Protein AF-X1J2A7-F1 (afdb_monomer_lite)

Sequence (89 aa):
METLAAALDRGWTKLKLYFMLGLPSETIDDVRSIVELVARICHLGKILRLQISTSVLIPKPHTPCQWLAQETEEQLLPKFEVLRQGLRR

Radius of gyration: 15.26 Å; chains: 1; bounding box: 31×33×35 Å

InterPro domains:
  IPR058240 Radical SAM superfamily [SSF102114] (2-85)

Secondary structure (DSSP, 8-state):
-HHHHHHHHTT--EEEEEEEES-TT--HHHHHHHHHHHHHHHHH-TT-EEEEEEEE----TTSGGGGSPPPPHHHHHHHHHHHHHHT--

Foldseek 3Di:
DVVLVVCVVVVDQEDEEEEEPQDVPDDLVNLLVVLVVVVVSCVVDPRHHYHYHYYYDDQDPPDPCVPPDGDDPVVCVVSVVSCVVSVDD

Organism: NCBI:txid412755

Structure (mmCIF, N/CA/C/O backbone):
data_AF-X1J2A7-F1
#
_entry.id   AF-X1J2A7-F1
#
loop_
_atom_site.group_PDB
_atom_site.id
_atom_site.type_symbol
_atom_site.label_atom_id
_atom_site.label_alt_id
_atom_site.label_comp_id
_atom_site.label_asym_id
_atom_site.label_entity_id
_atom_site.label_seq_id
_atom_site.pdbx_PDB_ins_code
_atom_site.Cartn_x
_atom_site.Cartn_y
_atom_site.Cartn_z
_atom_site.occupancy
_atom_site.B_iso_or_equiv
_atom_site.auth_seq_id
_atom_site.auth_comp_id
_atom_site.auth_asym_id
_atom_site.auth_atom_id
_atom_site.pdbx_PDB_model_num
ATOM 1 N N . MET A 1 1 ? -15.120 -4.695 4.575 1.00 76.00 1 MET A N 1
ATOM 2 C CA . MET A 1 1 ? -15.661 -3.964 5.748 1.00 76.00 1 MET A CA 1
ATOM 3 C C . MET A 1 1 ? -16.131 -4.894 6.857 1.00 76.00 1 MET A C 1
ATOM 5 O O . MET A 1 1 ? -15.950 -4.548 8.014 1.00 76.00 1 MET A O 1
ATOM 9 N N . GLU A 1 2 ? -16.661 -6.074 6.530 1.00 85.06 2 GLU A N 1
ATOM 10 C CA . GLU A 1 2 ? -17.136 -7.069 7.504 1.00 85.06 2 GLU A CA 1
ATOM 11 C C . GLU A 1 2 ? -16.100 -7.439 8.580 1.00 85.06 2 GLU A C 1
ATOM 13 O O . GLU A 1 2 ? -16.381 -7.342 9.770 1.00 85.06 2 GLU A O 1
ATOM 18 N N . THR A 1 3 ? -14.859 -7.749 8.187 1.00 87.38 3 THR A N 1
ATOM 19 C CA . THR A 1 3 ? -13.781 -8.093 9.134 1.00 87.38 3 THR A CA 1
ATOM 20 C C . THR A 1 3 ? -13.454 -6.956 10.104 1.00 87.38 3 THR A C 1
ATOM 22 O O . THR A 1 3 ? -13.158 -7.201 11.270 1.00 87.38 3 THR A O 1
ATOM 25 N N . LEU A 1 4 ? -13.519 -5.705 9.638 1.00 85.88 4 LEU A N 1
ATOM 26 C CA . LEU A 1 4 ? -13.264 -4.538 10.479 1.00 85.88 4 LEU A CA 1
ATOM 27 C C . LEU A 1 4 ? -14.403 -4.316 11.479 1.00 85.88 4 LEU A C 1
ATOM 29 O O . LEU A 1 4 ? -14.129 -4.054 12.645 1.00 85.88 4 LEU A O 1
ATOM 33 N N . ALA A 1 5 ? -15.657 -4.452 11.042 1.00 84.69 5 ALA A N 1
ATOM 34 C CA . ALA A 1 5 ? -16.813 -4.376 11.933 1.00 84.69 5 ALA A CA 1
ATOM 35 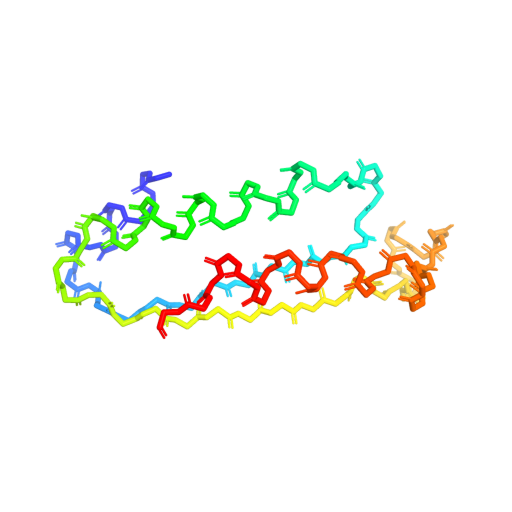C C . ALA A 1 5 ? -16.715 -5.445 13.034 1.00 84.69 5 ALA A C 1
ATOM 37 O O . ALA A 1 5 ? -16.745 -5.119 14.215 1.00 84.69 5 ALA A O 1
ATOM 38 N N . ALA A 1 6 ? -16.420 -6.691 12.655 1.00 88.25 6 ALA A N 1
ATOM 39 C CA . ALA A 1 6 ? -16.241 -7.797 13.592 1.00 88.25 6 ALA A CA 1
ATOM 40 C C . ALA A 1 6 ? -15.089 -7.586 14.599 1.00 88.25 6 ALA A C 1
ATOM 42 O O . ALA A 1 6 ? -15.148 -8.108 15.716 1.00 88.25 6 ALA A O 1
ATOM 43 N N . ALA A 1 7 ? -14.035 -6.864 14.208 1.00 87.56 7 ALA A N 1
ATOM 44 C CA . ALA A 1 7 ? -12.932 -6.472 15.084 1.00 87.56 7 ALA A CA 1
ATOM 45 C C . ALA A 1 7 ? -13.336 -5.356 16.063 1.00 87.56 7 ALA A C 1
ATOM 47 O O . ALA A 1 7 ? -12.990 -5.414 17.245 1.00 87.56 7 ALA A O 1
ATOM 48 N N . LEU A 1 8 ? -14.089 -4.362 15.585 1.00 85.12 8 LEU A N 1
ATOM 49 C CA . LEU A 1 8 ? -14.588 -3.258 16.407 1.00 85.12 8 LEU A CA 1
ATOM 50 C C . LEU A 1 8 ? -15.619 -3.731 17.432 1.00 85.12 8 LEU A C 1
ATOM 52 O O . LEU A 1 8 ? -15.524 -3.341 18.594 1.00 85.12 8 LEU A O 1
ATOM 56 N N . ASP A 1 9 ? -16.514 -4.640 17.045 1.00 86.69 9 ASP A N 1
ATOM 57 C CA . ASP A 1 9 ? -17.482 -5.276 17.950 1.00 86.69 9 ASP A CA 1
ATOM 58 C C . ASP A 1 9 ? -16.789 -6.065 19.071 1.00 86.69 9 ASP A C 1
ATOM 60 O O . ASP A 1 9 ? -17.302 -6.182 20.182 1.00 86.69 9 ASP A O 1
ATOM 64 N N . ARG A 1 10 ? -15.578 -6.572 18.807 1.00 89.50 10 ARG A N 1
ATOM 65 C CA . ARG A 1 10 ? -14.713 -7.242 19.793 1.00 89.50 10 ARG A CA 1
ATOM 66 C C . ARG A 1 10 ? -13.851 -6.271 20.610 1.00 89.50 10 ARG A C 1
ATOM 68 O O . ARG A 1 10 ? -13.007 -6.711 21.388 1.00 89.50 10 ARG A O 1
ATOM 75 N N . GLY A 1 11 ? -14.039 -4.961 20.446 1.00 88.06 11 GLY A N 1
ATOM 76 C CA . GLY A 1 11 ? -13.354 -3.921 21.212 1.00 88.06 11 GLY A CA 1
ATOM 77 C C . GLY A 1 11 ? -11.926 -3.615 20.752 1.00 88.06 11 GLY A C 1
ATOM 78 O O . GLY A 1 11 ? -11.173 -2.974 21.489 1.00 88.06 11 GLY A O 1
ATOM 79 N N . TRP A 1 12 ? -11.508 -4.051 19.559 1.00 89.50 12 TRP A N 1
ATOM 80 C CA . TRP A 1 12 ? -10.183 -3.703 19.042 1.00 89.50 12 TRP A CA 1
ATOM 81 C C . TRP A 1 12 ? -10.143 -2.248 18.578 1.00 89.50 12 TRP A C 1
ATOM 83 O O . TRP A 1 12 ? -10.813 -1.857 17.629 1.00 89.50 12 TRP A O 1
ATOM 93 N N . THR A 1 13 ? -9.305 -1.444 19.229 1.00 87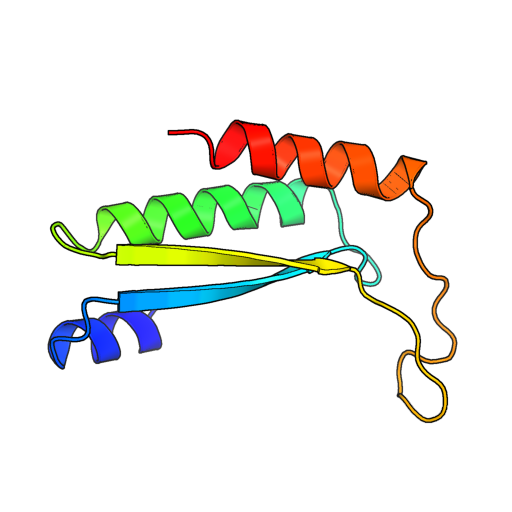.12 13 THR A N 1
ATOM 94 C CA . THR A 1 13 ? -9.184 -0.001 18.960 1.00 87.12 13 THR A CA 1
ATOM 95 C C . THR A 1 13 ? -7.913 0.375 18.206 1.00 87.12 13 THR A C 1
ATOM 97 O O . THR A 1 13 ? -7.799 1.500 17.726 1.00 87.12 13 THR A O 1
ATOM 100 N N . LYS A 1 14 ? -6.941 -0.539 18.089 1.00 90.50 14 LYS A N 1
ATOM 101 C CA . LYS A 1 14 ? -5.682 -0.326 17.363 1.00 90.50 14 LYS A CA 1
ATOM 102 C C . LYS A 1 14 ? -5.682 -1.159 16.090 1.00 90.50 14 LYS A C 1
ATOM 104 O O . LYS A 1 14 ? -5.759 -2.381 16.166 1.00 90.50 14 LYS A O 1
ATOM 109 N N . LEU A 1 15 ? -5.541 -0.503 14.944 1.00 90.50 15 LEU A N 1
ATOM 110 C CA . LEU A 1 15 ? -5.502 -1.159 13.642 1.00 90.50 15 LEU A CA 1
ATOM 111 C C . LEU A 1 15 ? -4.234 -0.757 12.895 1.00 90.50 15 LEU A C 1
ATOM 113 O O . LEU A 1 15 ? -3.897 0.425 12.836 1.00 90.50 15 LEU A O 1
ATOM 117 N N . LYS A 1 16 ? -3.552 -1.739 12.301 1.00 92.94 16 LYS A N 1
ATOM 118 C CA . LYS A 1 16 ? -2.431 -1.498 11.394 1.00 92.94 16 LYS A CA 1
ATOM 119 C C . LYS A 1 16 ? -2.778 -2.012 10.003 1.00 92.94 16 LYS A C 1
ATOM 121 O O . LYS A 1 16 ? -3.048 -3.198 9.842 1.00 92.94 16 LYS A O 1
ATOM 126 N N . LEU A 1 17 ? -2.776 -1.115 9.024 1.00 93.31 17 LEU A N 1
ATOM 127 C CA . LEU A 1 17 ? -3.035 -1.427 7.623 1.00 93.31 17 LEU A CA 1
ATOM 128 C C . LEU A 1 17 ? -1.719 -1.451 6.851 1.00 93.31 17 LEU A C 1
ATOM 130 O O . LEU A 1 17 ? -0.901 -0.540 6.991 1.00 93.31 17 LEU A O 1
ATOM 134 N N . TYR A 1 18 ? -1.538 -2.494 6.044 1.00 95.50 18 TYR A N 1
ATOM 135 C CA . TYR A 1 18 ? -0.393 -2.651 5.158 1.00 95.50 18 TYR A CA 1
ATOM 136 C C . TYR A 1 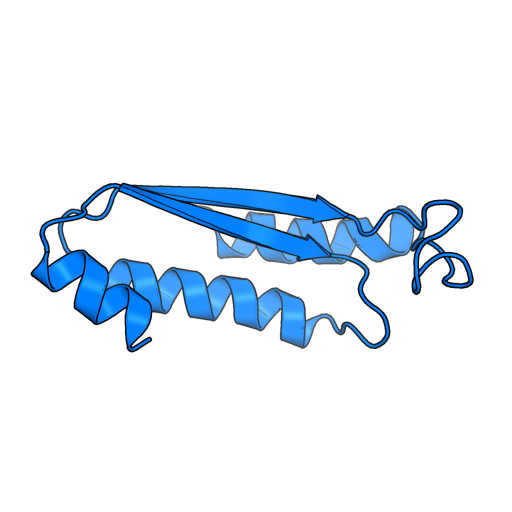18 ? -0.864 -2.552 3.717 1.00 95.50 18 TYR A C 1
ATOM 138 O O . TYR A 1 18 ? -1.738 -3.310 3.299 1.00 95.50 18 TYR A O 1
ATOM 146 N N . PHE A 1 19 ? -0.269 -1.628 2.976 1.00 96.38 19 PHE A N 1
ATOM 147 C CA . PHE A 1 19 ? -0.498 -1.464 1.550 1.00 96.38 19 PHE A CA 1
ATOM 148 C C . PHE A 1 19 ? 0.799 -1.705 0.794 1.00 96.38 19 PHE A C 1
ATOM 150 O O . PHE A 1 19 ? 1.888 -1.394 1.284 1.00 96.38 19 PHE A O 1
ATOM 157 N N . MET A 1 20 ? 0.668 -2.252 -0.406 1.00 95.44 20 MET A N 1
ATOM 158 C CA . MET A 1 20 ? 1.774 -2.432 -1.329 1.00 95.44 20 MET A CA 1
ATOM 159 C C . MET A 1 20 ? 1.528 -1.560 -2.554 1.00 95.44 20 MET A C 1
ATOM 161 O O . MET A 1 20 ? 0.397 -1.512 -3.021 1.00 95.44 20 MET A O 1
ATOM 165 N N . LEU A 1 21 ? 2.569 -0.877 -3.024 1.00 96.56 21 LEU A N 1
ATOM 166 C CA . LEU A 1 21 ? 2.574 -0.090 -4.255 1.00 96.56 21 LEU A CA 1
ATOM 167 C C . LEU A 1 21 ? 3.443 -0.758 -5.320 1.00 96.56 21 LEU A C 1
ATOM 169 O O . LEU A 1 21 ? 4.360 -1.517 -4.996 1.00 96.56 21 LEU A O 1
ATOM 173 N N . GLY A 1 22 ? 3.190 -0.428 -6.581 1.00 94.56 22 GLY A N 1
ATOM 174 C CA . GLY A 1 22 ? 3.916 -0.969 -7.728 1.00 94.56 22 GLY A CA 1
ATOM 175 C C . GLY A 1 22 ? 3.460 -2.374 -8.111 1.00 94.56 22 GLY A C 1
ATOM 176 O O . GLY A 1 22 ? 4.263 -3.183 -8.573 1.00 94.56 22 GLY A O 1
ATOM 177 N N . LEU A 1 23 ? 2.187 -2.698 -7.864 1.00 93.81 23 LEU A N 1
ATOM 178 C CA . LEU A 1 23 ? 1.592 -3.950 -8.326 1.00 93.81 23 LEU A CA 1
ATOM 179 C C . LEU A 1 23 ? 1.364 -3.916 -9.849 1.00 93.81 23 LEU A C 1
ATOM 181 O O . LEU A 1 23 ? 1.125 -2.847 -10.415 1.00 93.81 23 LEU A O 1
ATOM 185 N N . PRO A 1 24 ? 1.377 -5.076 -10.535 1.00 90.62 24 PRO A N 1
ATOM 186 C CA . PRO A 1 24 ? 0.988 -5.144 -11.940 1.00 90.62 24 PRO A CA 1
ATOM 187 C C . PRO A 1 24 ? -0.387 -4.517 -12.150 1.00 90.62 24 PRO A C 1
ATOM 189 O O . PRO A 1 24 ? -1.302 -4.784 -11.373 1.00 90.62 24 PRO A O 1
ATOM 192 N N . SER A 1 25 ? -0.537 -3.723 -13.213 1.00 90.31 25 SER A N 1
ATOM 193 C CA . SER A 1 25 ? -1.767 -2.991 -13.567 1.00 90.31 25 SER A CA 1
ATOM 194 C C . SER A 1 25 ? -2.242 -1.931 -12.565 1.00 90.31 25 SER A C 1
ATOM 196 O O . SER A 1 25 ? -3.294 -1.343 -12.791 1.00 90.31 25 SER A O 1
ATOM 198 N N . GLU A 1 26 ? -1.475 -1.641 -11.508 1.00 95.12 26 GLU A N 1
ATOM 199 C CA . GLU A 1 26 ? -1.825 -0.596 -10.546 1.00 95.12 26 GLU A CA 1
ATOM 200 C C . GLU A 1 26 ? -1.851 0.780 -11.212 1.00 95.12 26 GLU A C 1
ATOM 202 O O . GLU A 1 26 ? -0.875 1.238 -11.814 1.00 95.12 26 GLU A O 1
ATOM 207 N N . THR A 1 27 ? -2.972 1.467 -11.041 1.00 95.56 27 THR A N 1
ATOM 208 C CA . THR A 1 27 ? -3.194 2.822 -11.527 1.00 95.56 27 THR A CA 1
ATOM 209 C C . THR A 1 27 ? -3.151 3.835 -10.387 1.00 95.56 27 THR A C 1
ATOM 211 O O . THR A 1 27 ? -3.220 3.507 -9.202 1.00 95.56 27 THR A O 1
ATOM 214 N N . ILE A 1 28 ? -3.080 5.120 -10.739 1.00 95.75 28 ILE A N 1
ATOM 215 C CA . ILE A 1 28 ? -3.187 6.205 -9.754 1.00 95.75 28 ILE A CA 1
ATOM 216 C C . ILE A 1 28 ? -4.548 6.190 -9.037 1.00 95.75 28 ILE A C 1
ATOM 218 O O . ILE A 1 28 ? -4.622 6.585 -7.873 1.00 95.75 28 ILE A O 1
ATOM 222 N N . ASP A 1 29 ? -5.611 5.712 -9.684 1.00 96.50 29 ASP A N 1
ATOM 223 C CA . ASP A 1 29 ? -6.941 5.633 -9.073 1.00 96.50 29 ASP A CA 1
ATOM 224 C C . ASP A 1 29 ?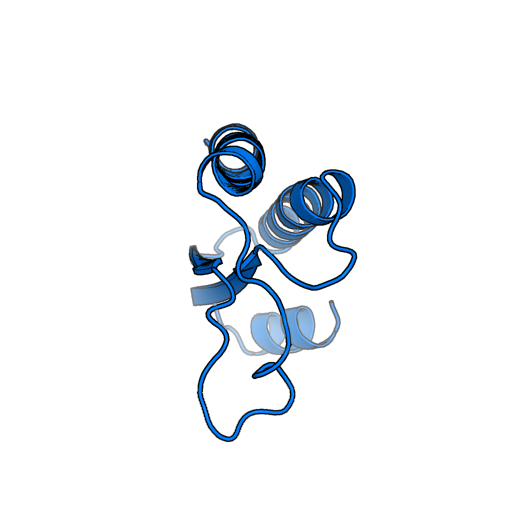 -7.025 4.535 -8.003 1.00 96.50 29 ASP A C 1
ATOM 226 O O . ASP A 1 29 ? -7.693 4.720 -6.981 1.00 96.50 29 ASP A O 1
ATOM 230 N N . ASP A 1 30 ? -6.261 3.451 -8.150 1.00 96.50 30 ASP A N 1
ATOM 231 C CA . ASP A 1 30 ? -6.113 2.439 -7.098 1.00 96.50 30 ASP A CA 1
ATOM 232 C C . ASP A 1 30 ? -5.430 3.037 -5.860 1.00 96.50 30 ASP A C 1
ATOM 234 O O . ASP A 1 30 ? -5.867 2.836 -4.724 1.00 96.50 30 ASP A O 1
ATOM 238 N N . VAL A 1 31 ? -4.406 3.870 -6.070 1.00 96.50 31 VAL A N 1
ATOM 239 C CA . VAL A 1 31 ? -3.709 4.577 -4.984 1.00 96.50 31 VAL A CA 1
ATOM 240 C C . VAL A 1 31 ? -4.628 5.590 -4.293 1.00 96.50 31 VAL A C 1
ATOM 242 O O . VAL A 1 31 ? -4.623 5.696 -3.065 1.00 96.50 31 VAL A O 1
ATOM 245 N N . ARG A 1 32 ? -5.473 6.307 -5.045 1.00 96.81 32 ARG A N 1
ATOM 246 C CA . ARG A 1 32 ? -6.514 7.181 -4.469 1.00 96.81 32 ARG A CA 1
ATOM 247 C C . ARG A 1 32 ? -7.534 6.386 -3.657 1.00 96.81 32 ARG A C 1
ATOM 249 O O . ARG A 1 32 ? -7.907 6.809 -2.564 1.00 96.81 32 ARG A O 1
ATOM 256 N N . SER A 1 33 ? -7.908 5.200 -4.127 1.00 96.50 33 SER A N 1
ATOM 257 C CA . SER A 1 33 ? -8.843 4.313 -3.430 1.00 96.50 33 SER A CA 1
ATOM 258 C C . SER A 1 33 ? -8.320 3.862 -2.058 1.00 96.50 33 SER A C 1
ATOM 260 O O . SER A 1 33 ? -9.113 3.657 -1.137 1.00 96.50 33 SER A O 1
ATOM 262 N N . ILE A 1 34 ? -6.995 3.780 -1.859 1.00 96.00 34 ILE A N 1
ATOM 263 C CA . ILE A 1 34 ? -6.391 3.547 -0.532 1.00 96.00 34 ILE A CA 1
ATOM 264 C C . ILE A 1 34 ? -6.742 4.688 0.434 1.00 96.00 34 ILE A C 1
ATOM 266 O O . ILE A 1 34 ? -7.132 4.437 1.578 1.00 96.00 34 ILE A O 1
ATOM 270 N N . VAL A 1 35 ? -6.631 5.940 -0.017 1.00 95.25 35 VAL A N 1
ATOM 271 C CA . VAL A 1 35 ? -6.964 7.126 0.789 1.00 95.25 35 VAL A CA 1
ATOM 272 C C . VAL A 1 35 ? -8.444 7.116 1.160 1.00 95.25 35 VAL A C 1
ATOM 274 O O . VAL A 1 35 ? -8.796 7.308 2.326 1.00 95.25 35 VAL A O 1
ATOM 277 N N . GLU A 1 36 ? -9.315 6.838 0.191 1.00 95.12 36 GLU A N 1
ATOM 278 C CA . GLU A 1 36 ? -10.760 6.758 0.416 1.00 95.12 36 GLU A CA 1
ATOM 279 C C . GLU A 1 36 ? -11.131 5.645 1.400 1.00 95.12 36 GLU A C 1
ATOM 281 O O . GLU A 1 36 ? -11.958 5.846 2.295 1.00 95.12 36 GLU A O 1
ATOM 286 N N . LEU A 1 37 ? -10.493 4.478 1.278 1.00 94.06 37 LEU A N 1
ATOM 287 C CA . LEU A 1 37 ? -10.675 3.367 2.204 1.00 94.06 37 LEU A CA 1
ATOM 288 C C . LEU A 1 37 ? -10.290 3.777 3.626 1.00 94.06 37 LEU A C 1
ATOM 290 O O . LEU A 1 37 ? -11.063 3.560 4.560 1.00 94.06 37 LEU A O 1
ATOM 294 N N . VAL A 1 38 ? -9.128 4.404 3.799 1.00 92.50 38 VAL A N 1
ATOM 295 C CA . VAL A 1 38 ? -8.678 4.899 5.103 1.00 92.50 38 VAL A CA 1
ATOM 296 C C . VAL A 1 38 ? -9.663 5.919 5.674 1.00 92.50 38 VAL A C 1
ATOM 298 O O . VAL A 1 38 ? -10.038 5.816 6.843 1.00 92.50 38 VAL A O 1
ATOM 301 N N . ALA A 1 39 ? -10.132 6.868 4.864 1.00 91.38 39 ALA A N 1
ATOM 302 C CA . ALA A 1 39 ? -11.107 7.866 5.292 1.00 91.38 39 ALA A CA 1
ATOM 303 C C . ALA A 1 39 ? -12.418 7.218 5.772 1.00 91.38 39 ALA A C 1
ATOM 305 O O . ALA A 1 39 ? -12.943 7.587 6.826 1.00 91.38 39 ALA A O 1
ATOM 306 N N . ARG A 1 40 ? -12.911 6.201 5.052 1.00 90.75 40 ARG A N 1
ATOM 307 C CA . ARG A 1 40 ? -14.087 5.410 5.453 1.00 90.75 40 ARG A CA 1
ATOM 308 C C . ARG A 1 40 ? -13.863 4.680 6.776 1.00 90.75 40 ARG A C 1
ATOM 310 O O . ARG A 1 40 ? -14.744 4.692 7.630 1.00 90.75 40 ARG A O 1
ATOM 317 N N . ILE A 1 41 ? -12.688 4.083 6.977 1.00 89.50 41 ILE A N 1
ATOM 318 C CA . ILE A 1 41 ? -12.325 3.394 8.226 1.00 89.50 41 ILE A CA 1
ATOM 319 C C . ILE A 1 41 ? -12.300 4.372 9.405 1.00 89.50 41 ILE A C 1
ATOM 321 O O . ILE A 1 41 ? -12.871 4.082 10.455 1.00 89.50 41 ILE A O 1
ATOM 325 N N . CYS A 1 42 ? -11.705 5.551 9.222 1.00 86.31 42 CYS A N 1
ATOM 326 C CA . CYS A 1 42 ? -11.683 6.604 10.237 1.00 86.31 42 CYS A CA 1
ATOM 327 C C . CYS A 1 42 ? -13.089 7.098 10.612 1.00 86.31 42 CYS A C 1
ATOM 329 O O . CYS A 1 42 ? -13.306 7.501 11.751 1.00 86.31 42 CYS A O 1
ATOM 331 N N . HIS A 1 43 ? -14.053 7.060 9.686 1.00 85.25 43 HIS A N 1
ATOM 332 C CA . HIS A 1 43 ? -15.435 7.457 9.970 1.00 85.25 43 HIS A CA 1
ATOM 333 C C . HIS A 1 43 ? -16.198 6.434 10.830 1.00 85.25 43 HIS A C 1
ATOM 335 O O . HIS A 1 43 ? -17.125 6.804 11.546 1.00 85.25 43 HIS A O 1
ATOM 341 N N . LEU A 1 44 ? -15.807 5.156 10.798 1.00 80.12 44 LEU A N 1
ATOM 342 C CA . LEU A 1 44 ? -16.520 4.081 11.499 1.00 80.12 44 LEU A CA 1
ATOM 343 C C . LEU A 1 44 ? -16.229 4.005 13.000 1.00 80.12 44 LEU A C 1
ATOM 345 O O . LEU A 1 44 ? -17.056 3.497 13.752 1.00 80.12 44 LEU A O 1
ATOM 349 N N . GLY A 1 45 ? -15.074 4.493 13.456 1.00 69.81 45 GLY A N 1
ATOM 350 C CA . GLY A 1 45 ? -14.675 4.394 14.859 1.00 69.81 45 GLY A CA 1
ATOM 351 C C . GLY A 1 45 ? -14.254 5.735 15.444 1.00 69.81 45 GLY A C 1
ATOM 352 O O . GLY A 1 45 ? -13.194 6.249 15.106 1.00 69.81 45 GLY A O 1
ATOM 353 N N . LYS A 1 46 ? -15.030 6.264 16.404 1.00 65.31 46 LYS A N 1
ATOM 354 C CA . LYS A 1 46 ? -14.705 7.517 17.120 1.00 65.31 46 LYS A CA 1
ATOM 355 C C . LYS A 1 46 ? -13.371 7.466 17.891 1.00 65.31 46 LYS A C 1
ATOM 357 O O . LYS A 1 46 ? -12.798 8.516 18.155 1.00 65.31 46 LYS A O 1
ATOM 362 N N . ILE A 1 47 ? -12.885 6.274 18.262 1.00 68.50 47 ILE A N 1
ATOM 363 C CA . ILE A 1 47 ? -11.652 6.058 19.050 1.00 68.50 47 ILE A CA 1
ATOM 364 C C . ILE A 1 47 ? -10.795 4.957 18.399 1.00 68.50 47 ILE A C 1
ATOM 366 O O . ILE A 1 47 ? -10.433 3.962 19.025 1.00 68.50 47 ILE A O 1
ATOM 370 N N . LEU A 1 48 ? -10.512 5.094 17.103 1.00 82.50 48 LEU A N 1
ATOM 371 C CA . LEU A 1 48 ? -9.716 4.127 16.345 1.00 82.50 48 LEU A CA 1
ATOM 372 C C . LEU A 1 48 ? -8.303 4.686 16.134 1.00 82.50 48 LEU A C 1
ATOM 374 O O . LEU A 1 48 ? -8.112 5.707 15.477 1.00 82.50 48 LEU A O 1
ATOM 378 N N . ARG A 1 49 ? -7.294 4.034 16.717 1.00 87.50 49 ARG A N 1
ATOM 379 C CA . ARG A 1 49 ? -5.884 4.353 16.479 1.00 87.50 49 ARG A CA 1
ATOM 380 C C . ARG A 1 49 ? -5.416 3.587 15.251 1.00 87.50 49 ARG A C 1
ATOM 382 O O . ARG A 1 49 ? -5.129 2.392 15.329 1.00 87.50 49 ARG A O 1
ATOM 389 N N . LEU A 1 50 ? -5.338 4.297 14.135 1.00 89.75 50 LEU A N 1
ATOM 390 C CA . LEU A 1 50 ? -4.932 3.746 12.854 1.00 89.75 50 LEU A CA 1
ATOM 391 C C . LEU A 1 50 ? -3.441 3.994 12.599 1.00 89.75 50 LEU A C 1
ATOM 393 O O . LEU A 1 50 ? -2.968 5.122 12.701 1.00 89.75 50 LEU A O 1
ATOM 397 N N . GLN A 1 51 ? -2.710 2.942 12.240 1.00 92.19 51 GLN A N 1
ATOM 398 C CA . GLN A 1 51 ? -1.366 3.031 11.680 1.00 92.19 51 GLN A CA 1
ATOM 399 C C . GLN A 1 51 ? -1.393 2.504 10.248 1.00 92.19 51 GLN A C 1
ATOM 401 O O . GLN A 1 51 ? -1.883 1.406 9.995 1.00 92.19 51 GLN A O 1
ATOM 406 N N . ILE A 1 52 ? -0.826 3.260 9.317 1.00 93.00 52 ILE A N 1
ATOM 407 C CA . ILE A 1 52 ? -0.741 2.875 7.910 1.00 93.00 52 ILE A CA 1
ATOM 408 C C . ILE A 1 52 ? 0.729 2.669 7.574 1.00 93.00 52 ILE A C 1
ATOM 410 O O . ILE A 1 52 ? 1.576 3.477 7.951 1.00 93.00 52 ILE A O 1
ATOM 414 N N . SER A 1 53 ? 1.032 1.560 6.914 1.00 94.56 53 SER A N 1
ATOM 415 C CA . SER A 1 53 ? 2.368 1.216 6.444 1.00 94.56 53 SER A CA 1
ATOM 416 C C . SER A 1 53 ? 2.284 0.892 4.965 1.00 94.56 53 SER A C 1
ATOM 418 O O . SER A 1 53 ? 1.485 0.050 4.565 1.00 94.56 53 SER A O 1
ATOM 420 N N . THR A 1 54 ? 3.119 1.536 4.164 1.00 94.81 54 THR A N 1
ATOM 421 C CA . THR A 1 54 ? 3.208 1.285 2.726 1.00 94.81 54 THR A CA 1
ATOM 422 C C . THR A 1 54 ? 4.575 0.699 2.395 1.00 94.81 54 THR A C 1
ATOM 424 O O . THR A 1 54 ? 5.589 1.111 2.957 1.00 94.81 54 THR A O 1
ATOM 427 N N . SER A 1 55 ? 4.608 -0.296 1.513 1.00 94.75 55 SER A N 1
ATOM 428 C CA . SER A 1 55 ? 5.842 -0.854 0.953 1.00 94.75 55 SER A CA 1
ATOM 429 C C . SER A 1 55 ? 5.733 -0.953 -0.562 1.00 94.75 55 SER A C 1
ATOM 431 O O . SER A 1 55 ? 4.638 -0.942 -1.110 1.00 94.75 55 SER A O 1
ATOM 433 N N . VAL A 1 56 ? 6.862 -1.077 -1.247 1.00 96.06 56 VAL A N 1
ATOM 434 C CA . VAL A 1 56 ? 6.891 -1.288 -2.699 1.00 96.06 56 VAL A CA 1
ATOM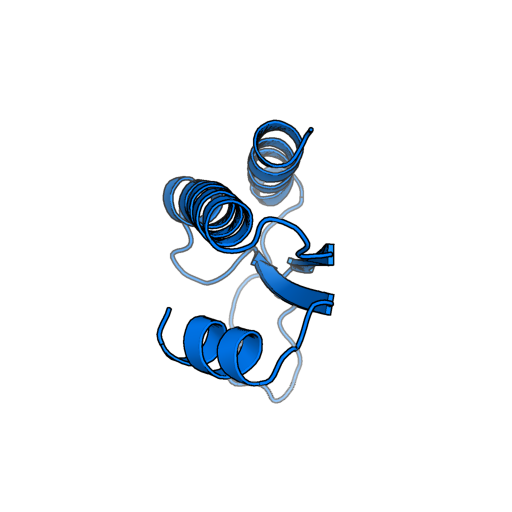 435 C C . VAL A 1 56 ? 6.996 -2.783 -2.986 1.00 96.06 56 VAL A C 1
ATOM 437 O O . VAL A 1 56 ? 7.630 -3.517 -2.221 1.00 96.06 56 VAL A O 1
ATOM 440 N N . LEU A 1 57 ? 6.378 -3.244 -4.071 1.00 96.12 57 LEU A N 1
ATOM 441 C CA . LEU A 1 57 ? 6.591 -4.586 -4.591 1.00 96.12 57 LEU A CA 1
ATOM 442 C C . LEU A 1 57 ? 8.048 -4.725 -5.053 1.00 96.12 57 LEU A C 1
ATOM 444 O O . LEU A 1 57 ? 8.484 -4.064 -5.991 1.00 96.12 57 LEU A O 1
ATOM 448 N N . ILE A 1 58 ? 8.791 -5.622 -4.409 1.00 94.94 58 ILE A N 1
ATOM 449 C CA . ILE A 1 58 ? 10.147 -5.992 -4.822 1.00 94.94 58 ILE A CA 1
ATOM 450 C C . ILE A 1 58 ? 10.080 -7.417 -5.386 1.00 94.94 58 ILE A C 1
ATOM 452 O O . ILE A 1 58 ? 9.839 -8.344 -4.607 1.00 94.94 58 ILE A O 1
ATOM 456 N N . PRO A 1 59 ? 10.298 -7.625 -6.697 1.00 94.88 59 PRO A N 1
ATOM 457 C CA . PRO A 1 59 ? 10.418 -8.953 -7.290 1.00 94.88 59 PRO A CA 1
ATOM 458 C C . PRO A 1 59 ? 11.553 -9.728 -6.614 1.00 94.88 59 PRO A C 1
ATOM 460 O O . PRO A 1 59 ? 12.706 -9.292 -6.597 1.00 94.88 59 PRO A O 1
ATOM 463 N N . LYS A 1 60 ? 11.230 -10.869 -6.001 1.00 95.94 60 LYS A N 1
ATOM 464 C CA . LYS A 1 60 ? 12.215 -11.722 -5.321 1.00 95.94 60 LYS A CA 1
ATOM 465 C C . LYS A 1 60 ? 12.410 -13.036 -6.079 1.00 95.94 60 LYS A C 1
ATOM 467 O O . LYS A 1 60 ? 11.425 -13.569 -6.600 1.00 95.94 60 LYS A O 1
ATOM 472 N N . PRO A 1 61 ? 13.637 -13.592 -6.103 1.00 95.56 61 PRO A N 1
ATOM 473 C CA . PRO A 1 61 ? 13.880 -14.926 -6.645 1.00 95.56 61 PRO A CA 1
ATOM 474 C C . PRO A 1 61 ? 12.975 -15.974 -5.990 1.00 95.56 61 PRO A C 1
ATOM 476 O O . PRO A 1 61 ? 12.701 -15.885 -4.793 1.00 95.56 61 PRO A O 1
ATOM 479 N N . HIS A 1 62 ? 12.541 -16.970 -6.767 1.00 95.06 62 HIS A N 1
ATOM 480 C CA . HIS A 1 62 ? 11.672 -18.065 -6.316 1.00 95.06 62 HIS A CA 1
ATOM 481 C C . HIS A 1 62 ? 10.284 -17.618 -5.824 1.00 95.06 62 HIS A C 1
ATOM 483 O O . HIS A 1 62 ? 9.661 -18.294 -5.007 1.00 95.06 62 HIS A O 1
ATOM 489 N N . THR A 1 63 ? 9.774 -16.493 -6.334 1.00 95.12 63 THR A N 1
ATOM 490 C CA . THR A 1 63 ? 8.391 -16.045 -6.100 1.00 95.12 63 THR A CA 1
ATOM 491 C C . THR A 1 63 ? 7.614 -15.991 -7.415 1.00 95.12 63 THR A C 1
ATOM 493 O O . THR A 1 63 ? 8.225 -15.798 -8.467 1.00 95.12 63 THR A O 1
ATOM 496 N N . PRO A 1 64 ? 6.271 -16.099 -7.407 1.00 94.44 64 PRO A N 1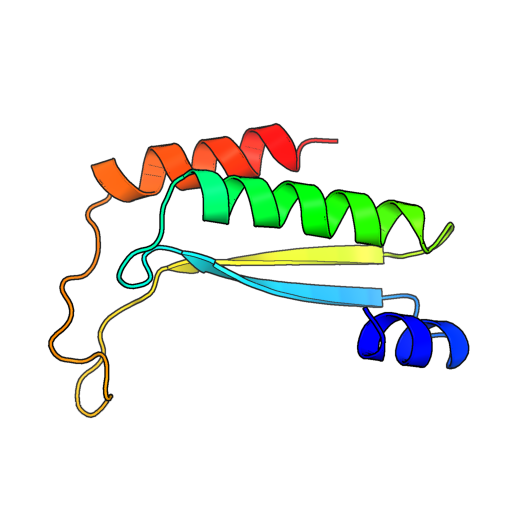
ATOM 497 C CA . PRO A 1 64 ? 5.477 -15.921 -8.628 1.00 94.44 64 PRO A CA 1
ATOM 498 C C . PRO A 1 64 ? 5.746 -14.581 -9.333 1.00 94.44 64 PRO A C 1
ATOM 500 O O . PRO A 1 64 ? 5.731 -14.497 -10.557 1.00 94.44 64 PRO A O 1
ATOM 503 N N . CYS A 1 65 ? 6.065 -13.546 -8.552 1.00 93.31 65 CYS A N 1
ATOM 504 C CA . CYS A 1 65 ? 6.366 -12.198 -9.021 1.00 93.31 65 CYS A CA 1
ATOM 505 C C . CYS A 1 65 ? 7.795 -12.018 -9.557 1.00 93.31 65 CYS A C 1
ATOM 507 O O . CYS A 1 65 ? 8.153 -10.903 -9.920 1.00 93.31 65 CYS A O 1
ATOM 509 N N . GLN A 1 66 ? 8.628 -13.063 -9.603 1.00 96.12 66 GLN A N 1
ATOM 510 C CA . GLN A 1 66 ? 10.054 -12.936 -9.936 1.00 96.12 66 GLN A CA 1
ATOM 511 C C . GLN A 1 66 ? 10.333 -12.355 -11.332 1.00 96.12 66 GLN A C 1
ATOM 513 O O . GLN A 1 66 ? 11.402 -11.801 -11.555 1.00 96.12 66 GLN A O 1
ATOM 518 N N . TRP A 1 67 ? 9.385 -12.492 -12.262 1.00 94.44 67 TRP A N 1
ATOM 519 C CA . TRP A 1 67 ? 9.505 -12.019 -13.646 1.00 94.44 67 TRP A CA 1
ATOM 520 C C . TRP A 1 67 ? 8.919 -10.624 -13.870 1.00 94.44 67 TRP A C 1
ATOM 522 O O . TRP A 1 67 ? 8.926 -10.126 -14.993 1.00 94.44 67 TRP A O 1
ATOM 532 N N . LEU A 1 68 ? 8.371 -10.009 -12.823 1.00 93.69 68 LEU A N 1
ATOM 533 C CA . LEU A 1 68 ? 7.831 -8.661 -12.905 1.00 93.69 68 LEU A CA 1
ATOM 534 C C . LEU A 1 68 ? 8.970 -7.645 -12.869 1.00 93.69 68 LEU A C 1
ATOM 536 O O . LEU A 1 68 ? 9.940 -7.806 -12.129 1.00 93.69 68 LEU A O 1
ATOM 540 N N . ALA A 1 69 ? 8.825 -6.573 -13.644 1.00 92.25 69 ALA A N 1
ATOM 541 C CA . ALA A 1 69 ? 9.678 -5.407 -13.492 1.00 92.25 69 ALA A CA 1
ATOM 542 C C . ALA A 1 69 ? 9.304 -4.678 -12.195 1.00 92.25 69 ALA A C 1
ATOM 544 O O . ALA A 1 69 ? 8.125 -4.455 -11.920 1.00 92.25 69 ALA A O 1
ATOM 545 N N . GLN A 1 70 ? 10.309 -4.304 -11.407 1.00 94.00 70 GLN A N 1
ATOM 546 C CA . GLN A 1 70 ? 10.110 -3.353 -10.321 1.00 94.00 70 GLN A CA 1
ATOM 547 C C . GLN A 1 70 ? 9.896 -1.963 -10.928 1.00 94.00 70 GLN A C 1
ATOM 549 O O . GLN A 1 70 ? 10.653 -1.565 -11.813 1.00 94.00 70 GLN A O 1
ATOM 554 N N . GLU A 1 71 ? 8.893 -1.226 -10.452 1.00 95.12 71 GLU A N 1
ATOM 555 C CA . GLU A 1 71 ? 8.693 0.163 -10.874 1.00 95.12 71 GLU A CA 1
ATOM 556 C C . GLU A 1 71 ? 9.884 1.052 -10.494 1.00 95.12 71 GLU A C 1
ATOM 558 O O . GLU A 1 71 ? 10.513 0.866 -9.445 1.00 95.12 71 GLU A O 1
ATOM 563 N N . THR A 1 72 ? 10.178 2.034 -11.349 1.00 95.81 72 THR A N 1
ATOM 564 C CA . THR A 1 72 ? 11.224 3.026 -11.082 1.00 95.81 72 THR A CA 1
ATOM 565 C C . THR A 1 72 ? 10.766 4.037 -10.038 1.00 95.81 72 THR A C 1
ATOM 567 O O . THR A 1 72 ? 9.576 4.206 -9.757 1.00 95.81 72 THR A O 1
ATOM 570 N N . GLU A 1 73 ? 11.725 4.760 -9.466 1.00 95.50 73 GLU A N 1
ATOM 571 C CA . GLU A 1 73 ? 11.433 5.848 -8.537 1.00 95.50 73 GLU A CA 1
ATOM 572 C C . GLU A 1 73 ? 10.513 6.909 -9.166 1.00 95.50 73 GLU A C 1
ATOM 574 O O . GLU A 1 73 ? 9.571 7.359 -8.516 1.00 95.50 73 GLU A O 1
ATOM 579 N N . GLU A 1 74 ? 10.697 7.246 -10.447 1.00 96.62 74 GLU A N 1
ATOM 580 C CA . GLU A 1 74 ? 9.864 8.241 -11.141 1.00 96.62 74 GLU A CA 1
ATOM 581 C C . GLU A 1 74 ? 8.395 7.809 -11.251 1.00 96.62 74 GLU A C 1
ATOM 583 O O . GLU A 1 74 ? 7.500 8.653 -11.223 1.00 96.62 74 GLU A O 1
ATOM 588 N N . GLN A 1 75 ? 8.135 6.502 -11.349 1.00 94.81 75 GLN A N 1
ATOM 589 C CA . GLN A 1 75 ? 6.780 5.941 -11.383 1.00 94.81 75 GLN A CA 1
ATOM 590 C C . GLN A 1 75 ? 6.145 5.890 -9.985 1.00 94.81 75 GLN A C 1
ATOM 592 O O . GLN A 1 75 ? 4.937 6.092 -9.835 1.00 94.81 75 GLN A O 1
ATOM 597 N N . LEU A 1 76 ? 6.959 5.655 -8.953 1.00 96.38 76 LEU A N 1
ATOM 598 C CA . LEU A 1 76 ? 6.510 5.494 -7.570 1.00 96.38 76 LEU A CA 1
ATOM 599 C C . LEU A 1 76 ? 6.296 6.827 -6.845 1.00 96.38 76 LEU A C 1
ATOM 601 O O . LEU A 1 76 ? 5.356 6.949 -6.057 1.00 96.38 76 LEU A O 1
ATOM 605 N N . LEU A 1 77 ? 7.135 7.836 -7.094 1.00 96.25 77 LEU A N 1
ATOM 606 C CA . LEU A 1 77 ? 7.063 9.137 -6.418 1.00 96.25 77 LEU A CA 1
ATOM 607 C C . LEU A 1 77 ? 5.674 9.801 -6.521 1.00 96.25 77 LEU A C 1
ATOM 609 O O . LEU A 1 77 ? 5.151 10.214 -5.481 1.00 96.25 77 LEU A O 1
ATOM 613 N N . PRO A 1 78 ? 5.011 9.854 -7.696 1.00 96.25 78 PRO A N 1
ATOM 614 C CA . PRO A 1 78 ? 3.655 10.389 -7.803 1.00 96.25 78 PRO A CA 1
ATOM 615 C C . PRO A 1 78 ? 2.642 9.630 -6.937 1.00 96.25 78 PRO A C 1
ATOM 617 O O . PRO A 1 78 ? 1.784 10.248 -6.308 1.00 96.25 78 PRO A O 1
ATOM 620 N N . LYS A 1 79 ? 2.757 8.297 -6.855 1.00 96.50 79 LYS A N 1
ATOM 621 C CA . LYS A 1 79 ? 1.880 7.448 -6.030 1.00 96.50 79 LYS A CA 1
ATOM 622 C C . LYS A 1 79 ? 2.069 7.749 -4.543 1.00 96.50 79 LYS A C 1
ATOM 624 O O . LYS A 1 79 ? 1.096 7.934 -3.812 1.00 96.50 79 LYS A O 1
ATOM 629 N N . PHE A 1 80 ? 3.320 7.860 -4.098 1.00 95.81 80 PHE A N 1
ATOM 630 C CA . PHE A 1 80 ? 3.626 8.255 -2.724 1.00 95.81 80 PHE A CA 1
ATOM 631 C C . PHE A 1 80 ? 3.106 9.651 -2.394 1.00 95.81 80 PHE A C 1
ATOM 633 O O . PHE A 1 80 ? 2.590 9.846 -1.296 1.00 95.81 80 PHE A O 1
ATOM 640 N N . GLU A 1 81 ? 3.187 10.605 -3.322 1.00 95.69 81 GLU A N 1
ATOM 641 C CA . GLU A 1 81 ? 2.683 11.957 -3.083 1.00 95.69 81 GLU A CA 1
ATOM 642 C C . GLU A 1 81 ? 1.150 11.987 -2.967 1.00 95.69 81 GLU A C 1
ATOM 644 O O . GLU A 1 81 ? 0.632 12.661 -2.078 1.00 95.69 81 GLU A O 1
ATOM 649 N N . VAL A 1 82 ? 0.420 11.182 -3.753 1.00 95.94 82 VAL A N 1
ATOM 650 C CA . VAL A 1 82 ? -1.038 11.001 -3.585 1.00 95.94 82 VAL A CA 1
ATOM 651 C C . VAL A 1 82 ? -1.368 10.513 -2.174 1.00 95.94 82 VAL A C 1
ATOM 653 O O . VAL A 1 82 ? -2.223 11.097 -1.503 1.00 95.94 82 VAL A O 1
ATOM 656 N N . LEU A 1 83 ? -0.671 9.481 -1.690 1.00 95.31 83 LEU A N 1
ATOM 657 C CA . LEU A 1 83 ? -0.873 8.986 -0.326 1.00 95.31 83 LEU A CA 1
ATOM 658 C C . LEU A 1 83 ? -0.489 10.036 0.716 1.00 95.31 83 LEU A C 1
ATOM 660 O O . LEU A 1 83 ? -1.216 10.234 1.686 1.00 95.31 83 LEU A O 1
ATOM 664 N N . ARG A 1 84 ? 0.637 10.728 0.521 1.00 93.69 84 ARG A N 1
ATOM 665 C CA . ARG A 1 84 ? 1.135 11.734 1.461 1.00 93.69 84 ARG A CA 1
ATOM 666 C C . ARG A 1 84 ? 0.169 12.899 1.597 1.00 93.69 84 ARG A C 1
ATOM 668 O O . ARG A 1 84 ? -0.037 13.356 2.713 1.00 93.69 84 ARG A O 1
ATOM 675 N N . GLN A 1 85 ? -0.416 13.364 0.496 1.00 94.50 85 GLN A N 1
ATOM 676 C CA . GLN A 1 85 ? -1.398 14.447 0.491 1.00 94.50 85 GLN A CA 1
ATOM 677 C C . GLN A 1 85 ? -2.750 13.988 1.040 1.00 94.50 85 GLN A C 1
ATOM 679 O O . GLN A 1 85 ? -3.335 14.680 1.867 1.00 94.50 85 GLN A O 1
ATOM 684 N N . GLY A 1 86 ? -3.223 12.810 0.627 1.00 92.50 86 GLY A N 1
ATOM 685 C CA . GLY A 1 86 ? -4.536 12.294 1.014 1.00 92.50 86 GLY A CA 1
ATOM 686 C C . GLY A 1 86 ? -4.628 11.815 2.465 1.00 92.50 86 GLY A C 1
ATOM 687 O O . GLY A 1 86 ? -5.690 11.895 3.078 1.00 92.50 86 GLY A O 1
ATOM 688 N N . LEU A 1 87 ? -3.519 11.333 3.033 1.00 89.50 87 LEU A N 1
ATOM 689 C CA . LEU A 1 87 ? -3.447 10.853 4.416 1.00 89.50 87 LEU A CA 1
ATOM 690 C C . LEU A 1 87 ? -2.937 11.917 5.397 1.00 89.50 87 LEU A C 1
ATOM 692 O O . LEU A 1 87 ? -2.878 11.653 6.599 1.00 89.50 87 LEU A O 1
ATOM 696 N N . ARG A 1 88 ? -2.575 13.114 4.912 1.00 81.06 88 ARG A N 1
ATOM 697 C CA . ARG A 1 88 ? -2.186 14.236 5.770 1.00 81.06 88 ARG A CA 1
ATOM 698 C C . ARG A 1 88 ? -3.422 14.766 6.497 1.00 81.06 88 ARG A C 1
ATOM 700 O O . ARG A 1 88 ? -4.303 15.365 5.886 1.00 81.06 88 ARG A O 1
ATOM 707 N N . ARG A 1 89 ? -3.466 14.555 7.808 1.00 58.94 89 ARG A N 1
ATOM 708 C CA . ARG A 1 89 ? -4.344 15.248 8.753 1.00 58.94 89 ARG A CA 1
ATOM 709 C C . ARG A 1 89 ? -3.503 15.881 9.844 1.00 58.94 89 ARG A C 1
ATOM 711 O O . ARG A 1 89 ? -2.490 15.252 10.222 1.00 58.94 89 ARG A O 1
#

pLDDT: mean 91.21, std 7.09, range [58.94, 96.81]